Protein AF-A0A8B9R2E7-F1 (afdb_monomer_lite)

pLDDT: mean 92.93, std 6.94, range [52.28, 98.12]

Secondary structure (DSSP, 8-state):
-HHHHHIIIIIHHHHHHHHHHHHH--S-HHHHHHHHHHHHHHHHHHHHHHHHHHHHHHHHHHHHHHHHHHHHHHHHHHHHHHHHHHHHHHHH-

InterPro domains:
  IPR007858 Dpy-30 motif [PF05186] (1-41)
  IPR037856 Sdc1/DPY30 [PTHR23356] (4-89)
  IPR049630 DPY30 domain-containing protein-like, dimerization/docking domain [cd22966] (2-43)

Radius of gyration: 29.98 Å; chains: 1; bounding box: 58×21×88 Å

Organism: Astyanax mexicanus (NCBI:txid7994)

Structure (mmCIF, N/CA/C/O backbone):
data_AF-A0A8B9R2E7-F1
#
_entry.id   AF-A0A8B9R2E7-F1
#
loop_
_atom_site.group_PDB
_atom_site.id
_atom_site.type_symbol
_atom_site.label_atom_id
_atom_site.label_alt_id
_atom_site.label_comp_id
_atom_site.label_asym_id
_atom_site.label_entity_id
_atom_site.label_seq_id
_atom_site.pdbx_PDB_ins_code
_atom_site.Cartn_x
_atom_site.Cartn_y
_atom_site.Cartn_z
_atom_site.occupancy
_atom_site.B_iso_or_equiv
_atom_site.auth_seq_id
_atom_site.auth_comp_id
_atom_site.auth_asym_id
_atom_site.auth_atom_id
_atom_site.pdbx_PDB_model_num
ATOM 1 N N . MET A 1 1 ? -1.261 12.283 30.443 1.00 67.50 1 MET A N 1
ATOM 2 C CA . MET A 1 1 ? -0.187 11.348 30.055 1.00 67.50 1 MET A CA 1
ATOM 3 C C . MET A 1 1 ? -0.782 10.126 29.364 1.00 67.50 1 MET A C 1
ATOM 5 O O . MET A 1 1 ? -0.442 9.892 28.215 1.00 67.50 1 MET A O 1
ATOM 9 N N . ASP A 1 2 ? -1.768 9.461 29.970 1.00 78.25 2 ASP A N 1
ATOM 10 C CA . ASP A 1 2 ? -2.352 8.225 29.409 1.00 78.25 2 ASP A CA 1
ATOM 11 C C . ASP A 1 2 ? -3.204 8.440 28.148 1.00 78.25 2 ASP A C 1
ATOM 13 O O . ASP A 1 2 ? -3.150 7.646 27.215 1.00 78.25 2 ASP A O 1
ATOM 17 N N . SER A 1 3 ? -3.941 9.555 28.069 1.00 83.56 3 SER A N 1
ATOM 18 C CA . SER A 1 3 ? -4.753 9.902 26.889 1.00 83.56 3 SER A CA 1
ATOM 19 C C . SER A 1 3 ? -3.915 10.054 25.612 1.00 83.56 3 SER A C 1
ATOM 21 O O . SER A 1 3 ? -4.293 9.523 24.571 1.00 83.56 3 SER A O 1
ATOM 23 N N . GLU A 1 4 ? -2.759 10.723 25.681 1.00 88.06 4 GLU A N 1
ATOM 24 C CA . GLU A 1 4 ? -1.890 10.872 24.505 1.00 88.06 4 GLU A CA 1
ATOM 25 C C . GLU A 1 4 ? -1.192 9.571 24.124 1.00 88.06 4 GLU A C 1
ATOM 27 O O . GLU A 1 4 ? -1.078 9.258 22.941 1.00 88.06 4 GLU A O 1
ATOM 32 N N . TYR A 1 5 ? -0.805 8.766 25.114 1.00 88.31 5 TYR A N 1
ATOM 33 C CA . TYR A 1 5 ? -0.265 7.438 24.851 1.00 88.31 5 TYR A CA 1
ATOM 34 C C . TYR A 1 5 ? -1.281 6.552 24.112 1.00 88.31 5 TYR A C 1
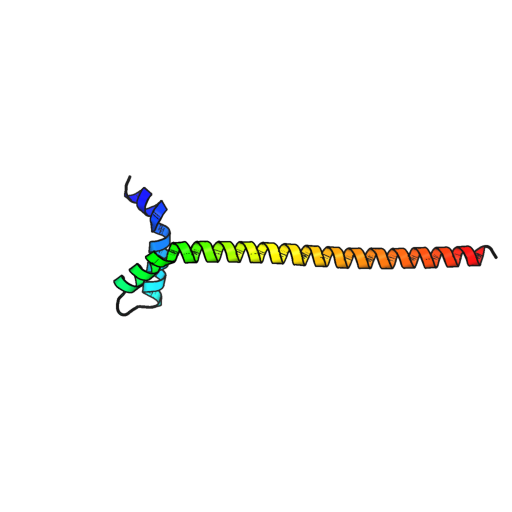ATOM 36 O O . TYR A 1 5 ? -0.942 5.916 23.113 1.00 88.31 5 TYR A O 1
ATOM 44 N N . LEU A 1 6 ? -2.549 6.562 24.536 1.00 86.50 6 LEU A N 1
ATOM 45 C CA . LEU A 1 6 ? -3.619 5.816 23.868 1.00 86.50 6 LEU A CA 1
ATOM 46 C C . LEU A 1 6 ? -3.886 6.331 22.450 1.00 86.50 6 LEU A C 1
ATOM 48 O O . LEU A 1 6 ? -4.030 5.530 21.529 1.00 86.50 6 LEU A O 1
ATOM 52 N N . LYS A 1 7 ? -3.897 7.653 22.239 1.00 87.19 7 LYS A N 1
ATOM 53 C CA . LYS A 1 7 ? -4.070 8.229 20.896 1.00 87.19 7 LYS A CA 1
ATOM 54 C C . LYS A 1 7 ? -2.975 7.783 19.929 1.00 87.19 7 LYS A C 1
ATOM 56 O O . LYS A 1 7 ? -3.287 7.433 18.795 1.00 87.19 7 LYS A O 1
ATOM 61 N N . GLN A 1 8 ? -1.720 7.766 20.378 1.00 86.31 8 GLN A N 1
ATOM 62 C CA . GLN A 1 8 ? -0.579 7.387 19.541 1.00 86.31 8 GLN A CA 1
ATOM 63 C C . GLN A 1 8 ? -0.519 5.884 19.252 1.00 86.31 8 GLN A C 1
ATOM 65 O O . GLN A 1 8 ? -0.101 5.490 18.168 1.00 86.31 8 GLN A O 1
ATOM 70 N N . THR A 1 9 ? -0.923 5.046 20.209 1.00 84.44 9 THR A N 1
ATOM 71 C CA . THR A 1 9 ? -0.778 3.585 20.096 1.00 84.44 9 THR A CA 1
ATOM 72 C C . THR A 1 9 ? -1.988 2.909 19.463 1.00 84.44 9 THR A C 1
ATOM 74 O O . THR A 1 9 ? -1.831 2.088 18.564 1.00 84.44 9 THR A O 1
ATOM 77 N N . VAL A 1 10 ? -3.197 3.251 19.912 1.00 85.81 10 VAL A N 1
ATOM 78 C CA . VAL A 1 10 ? -4.443 2.568 19.521 1.00 85.81 10 VAL A CA 1
ATOM 79 C C . VAL A 1 10 ? -5.483 3.508 18.925 1.00 85.81 10 VAL A C 1
ATOM 81 O O . VAL A 1 10 ? -6.465 3.041 18.357 1.00 85.81 10 VAL A O 1
ATOM 84 N N . GLY A 1 11 ? -5.275 4.825 19.007 1.00 90.50 11 GLY A N 1
ATOM 85 C CA . GLY A 1 11 ? -6.253 5.823 18.576 1.00 90.50 11 GLY A CA 1
ATOM 86 C C . GLY A 1 11 ? -6.680 5.647 17.123 1.00 90.50 11 GLY A C 1
ATOM 87 O O . GLY A 1 11 ? -7.874 5.599 16.842 1.00 90.50 11 GLY A O 1
ATOM 88 N N . ARG A 1 12 ? -5.720 5.469 16.209 1.00 91.12 12 ARG A N 1
ATOM 89 C CA . ARG A 1 12 ? -6.017 5.239 14.788 1.00 91.12 12 ARG A CA 1
ATOM 90 C C . ARG A 1 12 ? -6.787 3.935 14.556 1.00 91.12 12 ARG A C 1
ATOM 92 O O . ARG A 1 12 ? -7.833 3.961 13.918 1.00 91.12 12 ARG A O 1
ATOM 99 N N . CYS A 1 13 ? -6.311 2.830 15.131 1.00 93.12 13 CYS A N 1
ATOM 100 C CA . CYS A 1 13 ? -6.961 1.521 15.025 1.00 93.12 13 CYS A CA 1
ATOM 101 C C . CYS A 1 13 ? -8.409 1.553 15.535 1.00 93.12 13 CYS A C 1
ATOM 103 O O . CYS A 1 13 ? -9.293 0.968 14.915 1.00 93.12 13 CYS A O 1
ATOM 105 N N . LEU A 1 14 ? -8.662 2.251 16.645 1.00 94.06 14 LEU A N 1
ATOM 106 C CA . LEU A 1 14 ? -10.001 2.383 17.214 1.00 94.06 14 LEU A CA 1
ATOM 107 C C . LEU A 1 14 ? -10.915 3.244 16.343 1.00 94.06 14 LEU A C 1
ATOM 109 O O . LEU A 1 14 ? -12.071 2.884 16.163 1.00 94.06 14 LEU A O 1
ATOM 113 N N . VAL A 1 15 ? -10.421 4.354 15.786 1.00 95.44 15 VAL A N 1
ATOM 114 C CA . VAL A 1 15 ? -11.217 5.194 14.876 1.00 95.44 15 VAL A CA 1
ATOM 115 C C . VAL A 1 15 ? -11.627 4.404 13.635 1.00 95.44 15 VAL A C 1
ATOM 117 O O . VAL A 1 15 ? -12.810 4.379 13.307 1.00 95.44 15 VAL A O 1
ATOM 120 N N . GLU A 1 16 ? -10.681 3.724 12.984 1.00 95.19 16 GLU A N 1
ATOM 121 C CA . GLU A 1 16 ? -10.955 2.914 11.790 1.00 95.19 16 GLU A CA 1
ATOM 122 C C . GLU A 1 16 ? -11.906 1.748 12.109 1.00 95.19 16 GLU A C 1
ATOM 124 O O . GLU A 1 16 ? -12.893 1.541 11.407 1.00 95.19 16 GLU A O 1
ATOM 129 N N . GLY A 1 17 ? -11.691 1.049 13.228 1.00 95.62 17 GLY A N 1
ATOM 130 C CA . GLY A 1 17 ? -12.579 -0.031 13.658 1.00 95.62 17 GLY A CA 1
ATOM 131 C C . GLY A 1 17 ? -13.997 0.444 13.994 1.00 95.62 17 GLY A C 1
ATOM 132 O O . GLY A 1 17 ? -14.967 -0.245 13.688 1.00 95.62 17 GLY A O 1
ATOM 133 N N . LEU A 1 18 ? -14.147 1.632 14.590 1.00 96.75 18 LEU A N 1
ATOM 134 C CA . LEU A 1 18 ? -15.461 2.218 14.877 1.00 96.75 18 LEU A CA 1
ATOM 135 C C . LEU A 1 18 ? -16.192 2.671 13.607 1.00 96.75 18 LEU A C 1
ATOM 137 O O . LEU A 1 18 ? -17.420 2.579 13.566 1.00 96.75 18 LEU A O 1
ATOM 141 N N . VAL A 1 19 ? -15.467 3.124 12.578 1.00 97.56 19 VAL A N 1
ATOM 142 C CA . VAL A 1 19 ? -16.049 3.404 11.255 1.00 97.56 19 VAL A CA 1
ATOM 143 C C . VAL A 1 19 ? -16.638 2.120 10.668 1.00 97.56 19 VAL A C 1
ATOM 145 O O . VAL A 1 19 ? -17.824 2.102 10.345 1.00 97.56 19 VAL A O 1
ATOM 148 N N . GLU A 1 20 ? -15.872 1.027 10.649 1.00 96.12 20 GLU A N 1
ATOM 149 C CA . GLU A 1 20 ? -16.331 -0.277 10.144 1.00 96.12 20 GLU A CA 1
ATOM 150 C C . GLU A 1 20 ? -17.536 -0.823 10.922 1.00 96.12 20 GLU A C 1
ATOM 152 O O . GLU A 1 20 ? -18.503 -1.304 10.333 1.00 96.12 20 GLU A O 1
ATOM 157 N N . VAL A 1 21 ? -17.536 -0.701 12.253 1.00 97.38 21 VAL A N 1
ATOM 158 C CA . VAL A 1 21 ? -18.693 -1.088 13.077 1.00 97.38 21 VAL A CA 1
ATOM 159 C C . VAL A 1 21 ? -19.934 -0.273 12.706 1.00 97.38 21 VAL A C 1
ATOM 161 O O . VAL A 1 21 ? -21.033 -0.826 12.619 1.00 97.38 21 VAL A O 1
ATOM 164 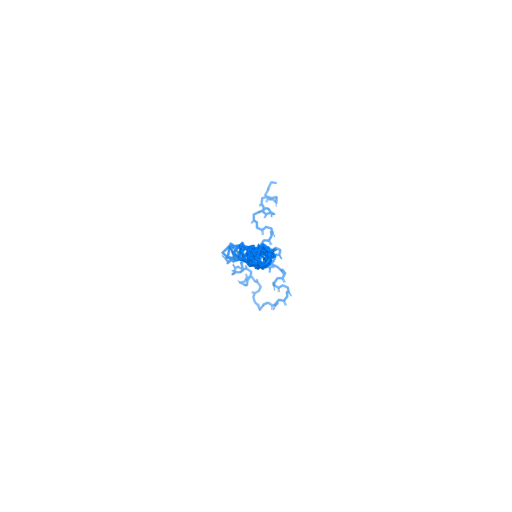N N . ASN A 1 22 ? -19.786 1.035 12.489 1.00 96.94 22 ASN A N 1
ATOM 165 C CA . ASN A 1 22 ? -20.904 1.905 12.130 1.00 96.94 22 ASN A CA 1
ATOM 166 C C . ASN A 1 22 ? -21.451 1.610 10.723 1.00 96.94 22 ASN A C 1
ATOM 168 O O . ASN A 1 22 ? -22.666 1.681 10.514 1.00 96.94 22 ASN A O 1
ATOM 172 N N . GLU A 1 23 ? -20.574 1.271 9.778 1.00 96.62 23 GLU A N 1
ATOM 173 C CA . GLU A 1 23 ? -20.940 0.934 8.400 1.00 96.62 23 GLU A CA 1
ATOM 174 C C . GLU A 1 23 ? -21.575 -0.455 8.295 1.00 96.62 23 GLU A C 1
ATOM 176 O O . GLU A 1 23 ? -22.654 -0.599 7.718 1.00 96.62 23 GLU A O 1
ATOM 181 N N . GLN A 1 24 ? -20.953 -1.473 8.893 1.00 96.56 24 GLN A N 1
ATOM 182 C CA . GLN A 1 24 ? -21.406 -2.860 8.766 1.00 96.56 24 GLN A CA 1
ATOM 183 C C . GLN A 1 24 ? -22.524 -3.231 9.740 1.00 96.56 24 GLN A C 1
ATOM 185 O O . GLN A 1 24 ? -23.254 -4.192 9.495 1.00 96.56 24 GLN A O 1
ATOM 190 N N . ARG A 1 25 ? -22.672 -2.480 10.841 1.00 96.31 25 ARG A N 1
ATOM 191 C CA . ARG A 1 25 ? -23.658 -2.720 11.909 1.00 96.31 25 ARG A CA 1
ATOM 192 C C . ARG A 1 25 ? -23.728 -4.198 12.321 1.00 96.31 25 ARG A C 1
ATOM 194 O O . ARG A 1 25 ? -24.798 -4.811 12.240 1.00 96.31 25 ARG A O 1
ATOM 201 N N . PRO A 1 26 ? -22.596 -4.791 12.740 1.00 96.94 26 PRO A N 1
ATOM 202 C CA . PRO A 1 26 ? -22.557 -6.189 13.141 1.00 96.94 26 PRO A CA 1
ATOM 203 C C . PRO A 1 26 ? -23.514 -6.445 14.312 1.00 96.94 26 PRO A C 1
ATOM 205 O O . PRO A 1 26 ? -23.710 -5.587 15.172 1.00 96.94 26 PRO A O 1
ATOM 208 N N . ALA A 1 27 ? -24.074 -7.656 14.367 1.00 96.75 27 ALA A N 1
ATOM 209 C CA . ALA A 1 27 ? -24.956 -8.070 15.460 1.00 96.75 27 ALA A CA 1
ATOM 210 C C . ALA A 1 27 ? -24.251 -8.043 16.831 1.00 96.75 27 ALA A C 1
ATOM 212 O O . ALA A 1 27 ? -24.896 -7.765 17.839 1.00 96.75 27 ALA A O 1
ATOM 213 N N . ASP A 1 28 ? -22.933 -8.285 16.849 1.00 97.50 28 ASP A N 1
ATOM 214 C CA . ASP A 1 28 ? -22.067 -8.101 18.016 1.00 97.50 28 ASP A CA 1
ATOM 215 C C . ASP A 1 28 ? -20.915 -7.127 17.688 1.00 97.50 28 ASP A C 1
ATOM 217 O O . ASP A 1 28 ? -19.876 -7.531 17.151 1.00 97.50 28 ASP A O 1
ATOM 221 N N . PRO A 1 29 ? -21.094 -5.825 17.980 1.00 96.31 29 PRO A N 1
ATOM 222 C CA . PRO A 1 29 ? -20.078 -4.799 17.756 1.00 96.31 29 PRO A CA 1
ATOM 223 C C . PRO A 1 29 ? -18.794 -4.994 18.559 1.00 96.31 29 PRO A C 1
ATOM 225 O O . PRO A 1 29 ? -17.727 -4.592 18.097 1.00 96.31 29 PRO A O 1
ATOM 228 N N . ILE A 1 30 ? -18.880 -5.591 19.751 1.00 96.62 30 ILE A N 1
ATOM 229 C CA . ILE A 1 30 ? -17.724 -5.744 20.639 1.00 96.62 30 ILE A CA 1
ATOM 230 C C . ILE A 1 30 ? -16.828 -6.860 20.107 1.00 96.62 30 ILE A C 1
ATOM 232 O O . ILE A 1 30 ? -15.627 -6.648 19.938 1.00 96.62 30 ILE A O 1
ATOM 236 N N . GLU A 1 31 ? -17.409 -8.015 19.779 1.00 97.12 31 GLU A N 1
ATOM 237 C CA . GLU A 1 31 ? -16.673 -9.136 19.185 1.00 97.12 31 GLU A CA 1
ATOM 238 C C . GLU A 1 31 ? -16.075 -8.755 17.823 1.00 97.12 31 GLU A C 1
ATOM 240 O O . GLU A 1 31 ? -14.918 -9.071 17.532 1.00 97.12 31 GLU A O 1
ATOM 245 N N . PHE A 1 32 ? -16.830 -8.027 16.993 1.00 96.88 32 PHE A N 1
ATOM 246 C CA . PHE A 1 32 ? -16.323 -7.520 15.717 1.00 96.88 32 PHE A CA 1
ATOM 247 C C . PHE A 1 32 ? -15.093 -6.630 15.920 1.00 96.88 32 PHE A C 1
ATOM 249 O O . PHE A 1 32 ? -14.057 -6.842 15.286 1.00 96.88 32 PHE A O 1
ATOM 256 N N . LEU A 1 33 ? -15.183 -5.661 16.836 1.00 95.75 33 LEU A N 1
ATOM 257 C CA . LEU A 1 33 ? -14.093 -4.727 17.092 1.00 95.75 33 LEU A CA 1
ATOM 258 C C . LEU A 1 33 ? -12.869 -5.433 17.701 1.00 95.75 33 LEU A C 1
ATOM 260 O O . LEU A 1 33 ? -11.739 -5.113 17.336 1.00 95.75 33 LEU A O 1
ATOM 264 N N . ALA A 1 34 ? -13.063 -6.433 18.565 1.00 95.69 34 ALA A N 1
ATOM 265 C CA . ALA A 1 34 ? -11.972 -7.235 19.124 1.00 95.69 34 ALA A CA 1
ATOM 266 C C . ALA A 1 34 ? -11.185 -7.986 18.036 1.00 95.69 34 ALA A C 1
ATOM 268 O O . ALA A 1 34 ? -9.947 -7.982 18.035 1.00 95.69 34 ALA A O 1
ATOM 269 N N . ARG A 1 35 ? -11.892 -8.590 17.072 1.00 94.88 35 ARG A N 1
ATOM 270 C CA . ARG A 1 35 ? -11.269 -9.230 15.902 1.00 94.88 35 ARG A CA 1
ATOM 271 C C . ARG A 1 35 ? -10.549 -8.222 15.017 1.00 94.88 35 ARG A C 1
ATOM 273 O O . ARG A 1 35 ? -9.420 -8.492 14.612 1.00 94.88 35 ARG A O 1
ATOM 280 N N . PHE A 1 36 ? -11.168 -7.068 14.766 1.00 94.50 36 PHE A N 1
ATOM 281 C CA . PHE A 1 36 ? -10.564 -5.988 13.989 1.00 94.50 36 PHE A CA 1
ATOM 282 C C . PHE A 1 36 ? -9.228 -5.552 14.602 1.00 94.50 36 PHE A C 1
ATOM 284 O O . PHE A 1 36 ? -8.200 -5.587 13.929 1.00 94.50 36 PHE A O 1
ATOM 291 N N . ILE A 1 37 ? -9.216 -5.235 15.902 1.00 93.62 37 ILE A N 1
ATOM 292 C CA . ILE A 1 37 ? -8.007 -4.808 16.622 1.00 93.62 37 ILE A CA 1
ATOM 293 C C . ILE A 1 37 ? -6.928 -5.899 16.584 1.00 93.62 37 ILE A C 1
ATOM 295 O O . ILE A 1 37 ? -5.758 -5.597 16.351 1.00 93.62 37 ILE A O 1
ATOM 299 N N . SER A 1 38 ? -7.311 -7.167 16.765 1.00 92.31 38 SER A N 1
ATOM 300 C CA . SER A 1 38 ? -6.367 -8.296 16.766 1.00 92.31 38 SER A CA 1
ATOM 301 C C . SER A 1 38 ? -5.643 -8.461 15.426 1.00 92.31 38 SER A C 1
ATOM 303 O O . SER A 1 38 ? -4.465 -8.807 15.401 1.00 92.31 38 SER A O 1
ATOM 305 N N . GLN A 1 39 ? -6.332 -8.194 14.315 1.00 92.81 39 GLN A N 1
ATOM 306 C CA . GLN A 1 39 ? -5.798 -8.352 12.956 1.00 92.81 39 GLN A CA 1
ATOM 307 C C . GLN A 1 39 ? -5.190 -7.060 12.391 1.00 92.81 39 GLN A C 1
ATOM 309 O O . GLN A 1 39 ? -4.487 -7.095 11.381 1.00 92.81 39 GLN A O 1
ATOM 314 N N . TYR A 1 40 ? -5.430 -5.916 13.037 1.00 92.50 40 TYR A N 1
ATOM 315 C CA . TYR A 1 40 ? -5.099 -4.592 12.512 1.00 92.50 40 TYR A CA 1
ATOM 316 C C . TYR A 1 40 ? -3.622 -4.445 12.136 1.00 92.50 40 TYR A C 1
ATOM 318 O O . TYR A 1 40 ? -3.300 -3.980 11.042 1.00 92.50 40 TYR A O 1
ATOM 326 N N . LYS A 1 41 ? -2.713 -4.868 13.022 1.00 88.69 41 LYS A N 1
ATOM 327 C CA . LYS A 1 41 ? -1.268 -4.720 12.803 1.00 88.69 41 LYS A CA 1
ATOM 328 C C . LYS A 1 41 ? -0.793 -5.525 11.593 1.00 88.69 41 LYS A C 1
ATOM 330 O O . LYS A 1 41 ? -0.126 -4.974 10.724 1.00 88.69 41 LYS A O 1
ATOM 335 N N . GLU A 1 42 ? -1.177 -6.797 11.509 1.00 91.56 42 GLU A N 1
ATOM 336 C CA . GLU A 1 42 ? -0.804 -7.666 10.387 1.00 91.56 42 GLU A CA 1
ATOM 337 C C . GLU A 1 42 ? -1.383 -7.149 9.063 1.00 91.56 42 GLU A C 1
ATOM 339 O O . GLU A 1 42 ? -0.673 -7.072 8.058 1.00 91.56 42 GLU A O 1
ATOM 344 N N . ASN A 1 43 ? -2.648 -6.720 9.070 1.00 90.50 43 ASN A N 1
ATOM 345 C CA . ASN A 1 43 ? -3.301 -6.154 7.893 1.00 90.50 43 ASN A CA 1
ATOM 346 C C . ASN A 1 43 ? -2.619 -4.860 7.430 1.00 90.50 43 ASN A C 1
ATOM 348 O O . ASN A 1 43 ? -2.397 -4.686 6.231 1.00 90.50 43 ASN A O 1
ATOM 352 N N . THR A 1 44 ? -2.236 -3.990 8.368 1.00 90.94 44 THR A N 1
ATOM 353 C CA . THR A 1 44 ? -1.529 -2.736 8.072 1.00 90.94 44 THR A CA 1
ATOM 354 C C . THR A 1 44 ? -0.154 -3.019 7.473 1.00 90.94 44 THR A C 1
ATOM 356 O O . THR A 1 44 ? 0.156 -2.5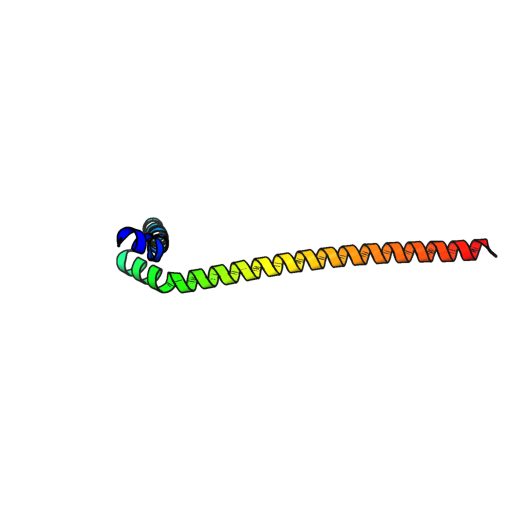28 6.391 1.00 90.94 44 THR A O 1
ATOM 359 N N . GLU A 1 45 ? 0.642 -3.889 8.101 1.00 92.31 45 GLU A N 1
ATOM 360 C CA . GLU A 1 45 ? 1.965 -4.267 7.591 1.00 92.31 45 GLU A CA 1
ATOM 361 C C . GLU A 1 45 ? 1.880 -4.916 6.202 1.00 92.31 45 GLU A C 1
ATOM 363 O O . GLU A 1 45 ? 2.714 -4.669 5.325 1.00 92.31 45 GLU A O 1
ATOM 368 N N . ARG A 1 46 ? 0.862 -5.752 5.968 1.00 93.19 46 ARG A N 1
ATOM 369 C CA . ARG A 1 46 ? 0.623 -6.374 4.663 1.00 93.19 46 ARG A CA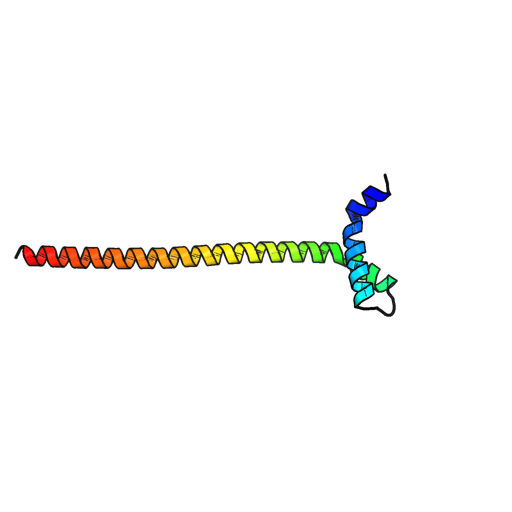 1
ATOM 370 C C . ARG A 1 46 ? 0.231 -5.341 3.607 1.00 93.19 46 ARG A C 1
ATOM 372 O O . ARG A 1 46 ? 0.717 -5.426 2.476 1.00 93.19 46 ARG A O 1
ATOM 379 N N . ALA A 1 47 ? -0.623 -4.382 3.957 1.00 93.44 47 ALA A N 1
ATOM 380 C CA . ALA A 1 47 ? -1.035 -3.305 3.065 1.00 93.44 47 ALA A CA 1
ATOM 381 C C . ALA A 1 47 ? 0.152 -2.406 2.688 1.00 93.44 47 ALA A C 1
ATOM 383 O O . ALA A 1 47 ? 0.352 -2.130 1.505 1.00 93.44 47 ALA A O 1
ATOM 384 N N . GLU A 1 48 ? 0.988 -2.031 3.658 1.00 94.56 48 GLU A N 1
ATOM 385 C CA . GLU A 1 48 ? 2.203 -1.238 3.438 1.00 94.56 48 GLU A CA 1
ATOM 386 C C . GLU A 1 48 ? 3.198 -1.962 2.525 1.00 94.56 48 GLU A C 1
ATOM 388 O O . GLU A 1 48 ? 3.657 -1.392 1.533 1.00 94.56 48 GLU A O 1
ATOM 393 N N . LYS A 1 49 ? 3.473 -3.248 2.790 1.00 95.19 49 LYS A N 1
ATOM 394 C CA . LYS A 1 49 ? 4.330 -4.075 1.923 1.00 95.19 49 LYS A CA 1
ATOM 395 C C . LYS A 1 49 ? 3.774 -4.163 0.504 1.00 95.19 49 LYS A C 1
ATOM 397 O O . LYS A 1 49 ? 4.523 -4.029 -0.459 1.00 95.19 49 LYS A O 1
ATOM 402 N N . SER A 1 50 ? 2.463 -4.359 0.357 1.00 95.00 50 SER A N 1
ATOM 403 C CA . SER A 1 50 ? 1.826 -4.410 -0.961 1.00 95.00 50 SER A CA 1
ATOM 404 C C . SER A 1 50 ? 1.929 -3.075 -1.702 1.00 95.00 50 SER A C 1
ATOM 406 O O . SER A 1 50 ? 2.217 -3.068 -2.897 1.00 95.00 50 SER A O 1
ATOM 408 N N . ALA A 1 51 ? 1.733 -1.950 -1.011 1.00 96.25 51 ALA A N 1
ATOM 409 C CA . ALA A 1 51 ? 1.871 -0.620 -1.594 1.00 96.25 51 ALA A CA 1
ATOM 410 C C . ALA A 1 51 ? 3.316 -0.339 -2.036 1.00 96.25 51 ALA A C 1
ATOM 412 O O . ALA A 1 51 ? 3.528 0.150 -3.145 1.00 96.25 51 ALA A O 1
ATOM 413 N N . ALA A 1 52 ? 4.304 -0.711 -1.216 1.00 97.00 52 ALA A N 1
ATOM 414 C CA . ALA A 1 52 ? 5.718 -0.576 -1.552 1.00 97.00 52 ALA A CA 1
ATOM 415 C C . ALA A 1 52 ? 6.095 -1.403 -2.791 1.00 97.00 52 ALA A C 1
ATOM 417 O O . ALA A 1 52 ? 6.713 -0.874 -3.713 1.00 97.00 52 ALA A O 1
ATOM 418 N N . LEU A 1 53 ? 5.657 -2.665 -2.856 1.00 96.88 53 LEU A N 1
ATOM 419 C CA . LEU A 1 53 ? 5.896 -3.533 -4.013 1.00 96.88 53 LEU A CA 1
ATOM 420 C C . LEU A 1 53 ? 5.240 -2.992 -5.287 1.00 96.88 53 LEU A C 1
ATOM 422 O O . LEU A 1 53 ? 5.861 -2.989 -6.344 1.00 96.88 53 LEU A O 1
ATOM 426 N N . LYS A 1 54 ? 3.998 -2.497 -5.197 1.00 97.12 54 LYS A N 1
ATOM 427 C CA . LYS A 1 54 ? 3.318 -1.870 -6.340 1.00 97.12 54 LYS A CA 1
ATOM 428 C C . LYS A 1 54 ? 4.088 -0.658 -6.851 1.00 97.12 54 LYS A C 1
ATOM 430 O O . LYS A 1 54 ? 4.229 -0.518 -8.058 1.00 97.12 54 LYS A O 1
ATOM 435 N N . LYS A 1 55 ? 4.601 0.176 -5.942 1.00 97.56 55 LYS A N 1
ATOM 436 C CA . LYS A 1 55 ? 5.408 1.345 -6.299 1.00 97.56 55 LYS A CA 1
ATOM 437 C C . LYS A 1 55 ? 6.707 0.946 -7.009 1.00 97.56 55 LYS A C 1
ATOM 439 O O . LYS A 1 55 ? 7.041 1.527 -8.035 1.00 97.56 55 LYS A O 1
ATOM 444 N N . GLN A 1 56 ? 7.409 -0.065 -6.501 1.00 97.69 56 GLN A N 1
ATOM 445 C CA . GLN A 1 56 ? 8.620 -0.581 -7.149 1.00 97.69 56 GLN A CA 1
ATOM 446 C C . GLN A 1 56 ? 8.321 -1.113 -8.551 1.00 97.69 56 GLN A C 1
ATOM 448 O O . GLN A 1 56 ? 8.999 -0.744 -9.502 1.00 97.69 56 GLN A O 1
ATOM 453 N N . LEU A 1 57 ? 7.254 -1.901 -8.694 1.00 98.06 57 LEU A N 1
ATOM 454 C CA . LEU A 1 57 ? 6.847 -2.435 -9.990 1.00 98.06 57 LEU A CA 1
ATOM 455 C C . LEU A 1 57 ? 6.509 -1.323 -10.993 1.00 98.06 57 LEU A C 1
ATOM 457 O O . LEU A 1 57 ? 6.865 -1.427 -12.162 1.00 98.06 57 LEU A O 1
ATOM 461 N N . THR A 1 58 ? 5.829 -0.256 -10.560 1.00 97.69 58 THR A N 1
ATOM 462 C CA . THR A 1 58 ? 5.538 0.880 -11.447 1.00 97.69 58 THR A CA 1
ATOM 463 C C . THR A 1 58 ? 6.807 1.595 -11.894 1.00 97.69 58 THR A C 1
ATOM 465 O O . THR A 1 58 ? 6.938 1.874 -13.080 1.00 97.69 58 THR A O 1
ATOM 468 N N . GLU A 1 59 ? 7.759 1.818 -10.983 1.00 97.94 59 GLU A N 1
ATOM 469 C CA . GLU A 1 59 ? 9.042 2.448 -11.317 1.00 97.94 59 GLU A CA 1
ATOM 470 C C . GLU A 1 59 ? 9.861 1.581 -12.290 1.00 97.94 59 GLU A C 1
ATOM 472 O O . GLU A 1 59 ? 10.472 2.102 -13.220 1.00 97.94 59 GLU A O 1
ATOM 477 N N . GLU A 1 60 ? 9.865 0.256 -12.116 1.00 97.94 60 GLU A N 1
ATOM 478 C CA . GLU A 1 60 ? 10.541 -0.670 -13.034 1.00 97.94 60 GLU A CA 1
ATOM 479 C C . GLU A 1 60 ? 9.904 -0.674 -14.428 1.00 97.94 60 GLU A C 1
ATOM 481 O O . GLU A 1 60 ? 10.617 -0.657 -15.429 1.00 97.94 60 GLU A O 1
ATOM 486 N N . LEU A 1 61 ? 8.570 -0.652 -14.508 1.00 98.12 61 LEU A N 1
ATOM 487 C CA . LEU A 1 61 ? 7.856 -0.576 -15.784 1.00 98.12 61 LEU A CA 1
ATOM 488 C C . LEU A 1 61 ? 8.126 0.737 -16.523 1.00 98.12 61 LEU A C 1
ATOM 490 O O . LEU A 1 61 ? 8.222 0.732 -17.748 1.00 98.12 61 LEU A O 1
ATOM 494 N N . GLU A 1 62 ? 8.232 1.853 -15.804 1.00 98.00 62 GLU A N 1
ATOM 495 C CA . GLU A 1 62 ? 8.589 3.141 -16.401 1.00 98.00 62 GLU A CA 1
ATOM 496 C C . GLU A 1 62 ? 10.012 3.114 -16.958 1.00 98.00 62 GLU A C 1
ATOM 498 O O . GLU A 1 62 ? 10.201 3.435 -18.128 1.00 98.00 62 GLU A O 1
ATOM 503 N N . ARG A 1 63 ? 10.987 2.614 -16.190 1.00 97.81 63 ARG A N 1
ATOM 504 C CA . ARG A 1 63 ? 12.370 2.471 -16.675 1.00 97.81 63 ARG A CA 1
ATOM 505 C C . ARG A 1 63 ? 12.468 1.557 -17.888 1.00 97.81 63 ARG A C 1
ATOM 507 O O . ARG A 1 63 ? 13.136 1.903 -18.852 1.00 97.81 63 ARG A O 1
ATOM 514 N N . ALA A 1 64 ? 11.771 0.422 -17.876 1.00 97.75 64 ALA A N 1
ATOM 515 C CA . ALA A 1 64 ? 11.766 -0.495 -19.011 1.00 97.75 64 ALA A CA 1
ATOM 516 C C . ALA A 1 64 ? 11.216 0.169 -20.287 1.00 97.75 64 ALA A C 1
ATOM 518 O O . ALA A 1 64 ? 11.738 -0.063 -21.374 1.00 97.75 64 ALA A O 1
ATOM 519 N N . ARG A 1 65 ? 10.195 1.029 -20.159 1.00 97.75 65 ARG A N 1
ATOM 520 C CA . ARG A 1 65 ? 9.654 1.808 -21.286 1.00 97.75 65 ARG A CA 1
ATOM 521 C C . ARG A 1 65 ? 10.634 2.864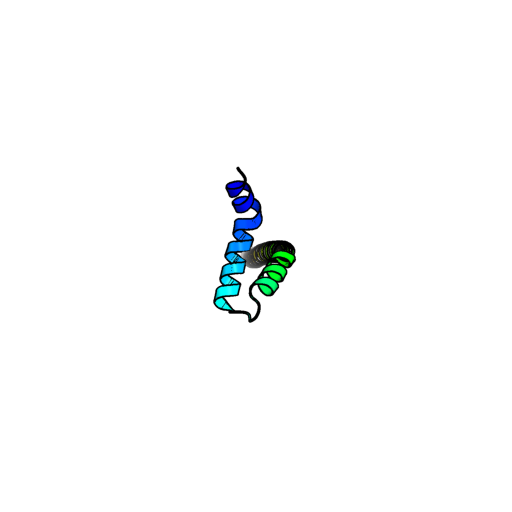 -21.781 1.00 97.75 65 ARG A C 1
ATOM 523 O O . ARG A 1 65 ? 10.779 3.030 -22.987 1.00 97.75 65 ARG A O 1
ATOM 530 N N . GLU A 1 66 ? 11.296 3.572 -20.872 1.00 97.75 66 GLU A N 1
ATOM 531 C CA . GLU A 1 66 ? 12.323 4.557 -21.229 1.00 97.75 66 GLU A CA 1
ATOM 532 C C . GLU A 1 66 ? 13.508 3.892 -21.943 1.00 97.75 66 GLU A C 1
ATOM 534 O O . GLU A 1 66 ? 13.995 4.404 -22.949 1.00 97.75 66 GLU A O 1
ATOM 539 N N . GLU A 1 67 ? 13.941 2.721 -21.470 1.00 97.19 67 GLU A N 1
ATOM 540 C CA . GLU A 1 67 ? 14.993 1.926 -22.106 1.00 97.19 67 GLU A CA 1
ATOM 541 C C . GLU A 1 67 ? 14.581 1.436 -23.499 1.00 97.19 67 GLU A C 1
ATOM 543 O O . GLU A 1 67 ? 15.387 1.502 -24.427 1.00 97.19 67 GLU A O 1
ATOM 548 N N . GLU A 1 68 ? 13.337 0.979 -23.674 1.00 97.44 68 GLU A N 1
ATOM 549 C CA . GLU A 1 68 ? 12.800 0.573 -24.978 1.00 97.44 68 GLU A CA 1
ATOM 550 C C . GLU A 1 68 ? 12.795 1.744 -25.969 1.00 97.44 68 GLU A C 1
ATOM 552 O O . GLU A 1 68 ? 13.338 1.622 -27.069 1.00 97.44 68 GLU A O 1
ATOM 557 N N . GLN A 1 69 ? 12.280 2.905 -25.552 1.00 97.31 69 GLN A N 1
ATOM 558 C CA . GLN A 1 69 ? 12.288 4.125 -26.363 1.00 97.31 69 GLN A CA 1
ATOM 559 C C . GLN A 1 69 ? 13.711 4.559 -26.717 1.00 97.31 69 GLN A C 1
ATOM 561 O O . GLN A 1 69 ? 13.998 4.923 -27.857 1.00 97.31 69 GLN A O 1
ATOM 566 N N . HIS A 1 70 ? 14.633 4.495 -25.755 1.00 97.06 70 HIS A N 1
ATOM 567 C CA . HIS A 1 70 ? 16.027 4.829 -26.001 1.00 97.06 70 HIS A CA 1
ATOM 568 C C . HIS A 1 70 ? 16.670 3.872 -27.014 1.00 97.06 70 HIS A C 1
ATOM 570 O O . HIS A 1 70 ? 17.388 4.315 -27.911 1.00 97.06 70 HIS A O 1
ATOM 576 N N . GLN A 1 71 ? 16.391 2.569 -26.921 1.00 96.75 71 GLN A N 1
ATOM 577 C CA . GLN A 1 71 ? 16.889 1.588 -27.884 1.00 96.75 71 GLN A CA 1
ATOM 578 C C . GLN A 1 71 ? 16.324 1.796 -29.290 1.00 96.75 71 GLN A C 1
ATOM 580 O O . GLN A 1 71 ? 17.058 1.593 -30.256 1.00 96.75 71 GLN A O 1
ATOM 585 N N . GLU A 1 72 ? 15.055 2.181 -29.419 1.00 97.12 72 GLU A N 1
ATOM 586 C CA . GLU A 1 72 ? 14.447 2.525 -30.707 1.00 97.12 72 GLU A CA 1
ATOM 587 C C . GLU A 1 72 ? 15.161 3.726 -31.338 1.00 97.12 72 GLU A C 1
ATOM 589 O O . GLU A 1 72 ? 15.670 3.619 -32.453 1.00 97.12 72 GLU A O 1
ATOM 594 N N . HIS A 1 73 ? 15.344 4.808 -30.576 1.00 96.75 73 HIS A N 1
ATOM 595 C CA . HIS A 1 73 ? 16.082 5.986 -31.036 1.00 96.75 73 HIS A CA 1
ATOM 596 C C . HIS A 1 73 ? 17.507 5.655 -31.503 1.00 96.75 73 HIS A C 1
ATOM 598 O O . HIS A 1 73 ? 17.925 6.089 -32.577 1.00 96.75 73 HIS A O 1
ATOM 604 N N . LEU A 1 74 ? 18.247 4.840 -30.744 1.00 96.50 74 LEU A N 1
ATOM 605 C CA . LEU A 1 74 ? 19.599 4.424 -31.131 1.00 96.50 74 LEU A CA 1
ATOM 606 C C . LEU A 1 74 ? 19.616 3.584 -32.419 1.00 96.50 74 LEU A C 1
ATOM 608 O O . LEU A 1 74 ? 20.577 3.654 -33.190 1.00 96.50 74 LEU A O 1
ATOM 612 N N . ARG A 1 75 ? 18.582 2.768 -32.662 1.00 96.75 75 ARG A N 1
ATOM 613 C CA . ARG A 1 75 ? 18.463 1.978 -33.899 1.00 96.75 75 ARG A CA 1
ATOM 614 C C . ARG A 1 75 ? 18.225 2.882 -35.100 1.00 96.75 75 ARG A C 1
ATOM 616 O O . ARG A 1 75 ? 18.929 2.719 -36.098 1.00 96.75 75 ARG A O 1
ATOM 623 N N . ASP A 1 76 ? 17.317 3.842 -34.972 1.00 96.62 76 ASP A N 1
ATOM 624 C CA . ASP A 1 76 ? 17.015 4.812 -36.025 1.00 96.62 76 ASP A CA 1
ATOM 625 C C . ASP A 1 76 ? 18.254 5.637 -36.393 1.00 96.62 76 ASP A C 1
ATOM 627 O O . ASP A 1 76 ? 18.603 5.759 -37.571 1.00 96.62 76 ASP A O 1
ATOM 631 N N . GLU A 1 77 ? 18.984 6.143 -35.395 1.00 95.88 77 GLU A N 1
ATOM 632 C CA . GLU A 1 77 ? 20.243 6.865 -35.611 1.00 95.88 77 GLU A CA 1
ATOM 633 C C . GLU A 1 77 ? 21.290 5.986 -36.315 1.00 95.88 77 GLU A C 1
ATOM 635 O O . GLU A 1 77 ? 21.923 6.408 -37.287 1.00 95.88 77 GLU A O 1
ATOM 640 N N . ALA A 1 78 ? 21.451 4.730 -35.885 1.00 95.75 78 ALA A N 1
ATOM 641 C CA . ALA A 1 78 ? 22.389 3.797 -36.505 1.00 95.75 78 ALA A CA 1
ATOM 642 C C . ALA A 1 78 ? 22.015 3.447 -37.957 1.00 95.75 78 ALA A C 1
ATOM 644 O O . ALA A 1 78 ? 22.892 3.170 -38.782 1.00 95.75 78 ALA A O 1
ATOM 645 N N . GLU A 1 79 ? 20.728 3.412 -38.297 1.00 95.50 79 GLU A N 1
ATOM 646 C CA . GLU A 1 79 ? 20.264 3.243 -39.676 1.00 95.50 79 GLU A CA 1
ATOM 647 C C . GLU A 1 79 ? 20.550 4.473 -40.536 1.00 95.50 79 GLU A C 1
ATOM 649 O O . GLU A 1 79 ? 21.078 4.321 -41.641 1.00 95.50 79 GLU A O 1
ATOM 654 N N . GLN A 1 80 ? 20.303 5.678 -40.020 1.00 95.00 80 GLN A N 1
ATOM 655 C CA . GLN A 1 80 ? 20.610 6.926 -40.723 1.00 95.00 80 GLN A CA 1
ATOM 656 C C . GLN A 1 80 ? 22.106 7.054 -41.023 1.00 95.00 80 GLN A C 1
ATOM 658 O O . GLN A 1 80 ? 22.482 7.307 -42.170 1.00 95.00 80 GLN A O 1
ATOM 663 N N . ILE A 1 81 ? 22.964 6.783 -40.033 1.00 95.31 81 ILE A N 1
ATOM 664 C CA . ILE A 1 81 ? 24.423 6.808 -40.206 1.00 95.31 81 ILE A CA 1
ATOM 665 C C . ILE A 1 81 ? 24.856 5.802 -41.279 1.00 95.31 81 ILE A C 1
ATOM 667 O O . ILE A 1 81 ? 25.663 6.131 -42.150 1.00 95.31 81 ILE A O 1
ATOM 671 N N . ARG A 1 82 ? 24.312 4.577 -41.262 1.00 93.69 82 ARG A N 1
ATOM 672 C CA . ARG A 1 82 ? 24.625 3.558 -42.280 1.00 93.69 82 ARG A CA 1
ATOM 673 C C . ARG A 1 82 ? 24.191 3.997 -43.677 1.00 93.69 82 ARG A C 1
ATOM 675 O O . ARG A 1 82 ? 24.962 3.846 -44.624 1.00 93.69 82 ARG A O 1
ATOM 682 N N . ALA A 1 83 ? 22.989 4.554 -43.815 1.00 93.00 83 ALA A N 1
ATOM 683 C CA . ALA A 1 83 ? 22.490 5.055 -45.091 1.00 93.00 83 ALA A CA 1
ATOM 684 C C . ALA A 1 83 ? 23.359 6.203 -45.632 1.00 93.00 83 ALA A C 1
ATOM 686 O O . ALA A 1 83 ? 23.685 6.229 -46.822 1.00 93.00 83 ALA A O 1
ATOM 687 N N . GLU A 1 84 ? 23.788 7.121 -44.763 1.00 92.44 84 GLU A N 1
ATOM 688 C CA . GLU A 1 84 ? 24.667 8.230 -45.130 1.00 92.44 84 GLU A CA 1
ATOM 689 C C . GLU A 1 84 ? 26.064 7.748 -45.543 1.00 92.44 84 GLU A C 1
ATOM 691 O O . GLU A 1 84 ? 26.580 8.187 -46.572 1.00 92.44 84 GLU A O 1
ATOM 696 N N . GLN A 1 85 ? 26.645 6.783 -44.823 1.00 89.81 85 GLN A N 1
ATOM 697 C CA . GLN A 1 85 ? 27.925 6.164 -45.187 1.00 89.81 85 GLN A CA 1
ATOM 698 C C . GLN A 1 85 ? 27.867 5.493 -46.563 1.00 89.81 85 GLN A C 1
ATOM 700 O O . GLN A 1 85 ? 28.752 5.712 -47.391 1.00 89.81 85 GLN A O 1
ATOM 705 N N . VAL A 1 86 ? 26.812 4.717 -46.840 1.00 91.62 86 VAL A N 1
ATOM 706 C CA . VAL A 1 86 ? 26.605 4.078 -48.152 1.00 91.62 86 VAL A CA 1
ATOM 707 C C . VAL A 1 86 ? 26.459 5.131 -49.249 1.00 91.62 86 VAL A C 1
ATOM 709 O O . VAL A 1 86 ? 27.083 5.016 -50.304 1.00 91.62 86 VAL A O 1
ATOM 712 N N . ARG A 1 87 ? 25.684 6.192 -48.999 1.00 88.75 87 ARG A N 1
ATOM 713 C CA . ARG A 1 87 ? 25.519 7.301 -49.945 1.00 88.75 87 ARG A CA 1
ATOM 714 C C . ARG A 1 87 ? 26.841 8.020 -50.211 1.00 88.75 87 ARG A C 1
ATOM 716 O O . ARG A 1 87 ? 27.119 8.359 -51.357 1.00 88.75 87 ARG A O 1
ATOM 723 N N . HIS A 1 88 ? 27.659 8.236 -49.184 1.00 88.19 88 HIS A N 1
ATOM 724 C CA . HIS A 1 88 ? 28.965 8.866 -49.338 1.00 88.19 88 HIS A CA 1
ATOM 725 C C . HIS A 1 88 ? 29.924 7.997 -50.160 1.00 88.19 88 HIS A C 1
ATOM 727 O O . HIS A 1 88 ? 30.567 8.513 -51.072 1.00 88.19 88 HIS A O 1
ATOM 733 N N . LEU A 1 89 ? 29.959 6.685 -49.903 1.00 87.12 89 LEU A N 1
ATOM 734 C CA . LEU A 1 89 ? 30.724 5.708 -50.686 1.00 87.12 89 LEU A CA 1
ATOM 735 C C . LEU A 1 89 ? 30.323 5.706 -52.168 1.00 87.12 89 LEU A C 1
ATOM 737 O O . LEU A 1 89 ? 31.197 5.697 -53.033 1.00 87.12 89 LEU A O 1
ATOM 741 N N . LEU A 1 90 ? 29.021 5.776 -52.460 1.00 84.25 90 LEU A N 1
ATOM 742 C CA . LEU A 1 90 ? 28.492 5.834 -53.827 1.00 84.25 90 LEU A CA 1
ATOM 743 C C . LEU A 1 90 ? 28.789 7.153 -54.558 1.00 84.25 90 LEU A C 1
ATOM 745 O O . LEU A 1 90 ? 28.743 7.169 -55.778 1.00 84.25 90 LEU A O 1
ATOM 749 N N . MET A 1 91 ? 29.079 8.251 -53.850 1.00 78.00 91 MET A N 1
ATOM 750 C CA . MET A 1 91 ? 29.448 9.537 -54.469 1.00 78.00 91 MET A CA 1
ATOM 751 C C . MET A 1 91 ? 30.946 9.657 -54.793 1.00 78.00 91 MET A C 1
ATOM 753 O O . MET A 1 91 ? 31.343 10.604 -55.467 1.00 78.00 91 MET A O 1
ATOM 757 N N . ILE A 1 92 ? 31.783 8.747 -54.282 1.00 74.62 92 ILE A N 1
ATOM 758 C CA . ILE A 1 92 ? 33.241 8.754 -54.497 1.00 74.62 92 ILE A CA 1
ATOM 759 C C . ILE A 1 92 ? 33.649 7.876 -55.703 1.00 74.62 92 ILE A C 1
ATOM 761 O O . ILE A 1 92 ? 34.772 8.006 -56.188 1.00 74.62 92 ILE A O 1
ATOM 765 N N . HIS A 1 93 ? 32.765 6.998 -56.192 1.00 52.28 93 HIS A N 1
ATOM 766 C CA . HIS A 1 93 ? 32.954 6.193 -57.413 1.00 52.28 93 HIS A CA 1
ATOM 767 C C . HIS A 1 93 ? 32.208 6.804 -58.601 1.00 52.28 93 HIS A C 1
ATOM 769 O O . HIS A 1 93 ? 32.728 6.673 -59.731 1.00 52.28 93 HIS A O 1
#

Foldseek 3Di:
DVVVVCCVPCVVLQVVLVVVCVVVVDPDSVVSSVVSSVCVVVVVVVVVVVVVVVVVVVVVVVVVVVVVVVVVVVVVVVVVVVVVVVVVVVVVD

Sequence (93 aa):
MDSEYLKQTVGRCLVEGLVEVNEQRPADPIEFLARFISQYKENTERAEKSAALKKQLTEELERAREEEQHQEHLRDEAE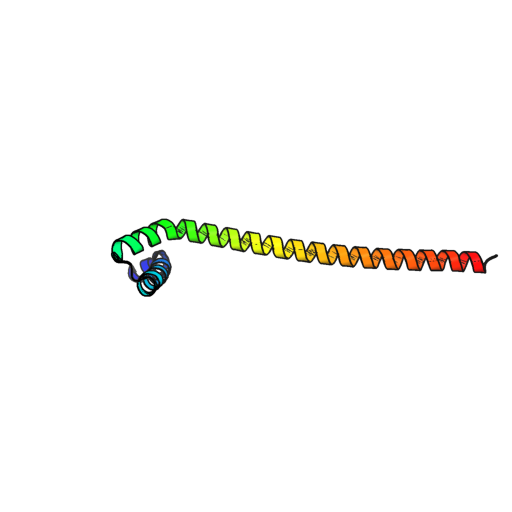QIRAEQVRHLLMIH